Protein AF-A0A1L7JNX9-F1 (afdb_monomer)

Secondary structure (DSSP, 8-state):
---TTS------TT-HHHHHHHHSSS-----TT------HHHHHHHS---------TTPEEEEE-TTT--EEEE-TT--TTT-S---------TTSSHHHHHHHHHHHHHHTT-------SS-TTHHHHHHHH--------TTS--S--TT---HHHHHHHHHHHTS--

InterPro domains:
  IPR002789 Helicase HerA, central domain [PF01935] (88-156)
  IPR027417 P-loop containing nucleoside triphosphate hydrolase [G3DSA:3.40.50.300] (51-162)
  IPR027417 P-loop containing nucleoside triphosphate hydrolase [SSF52540] (43-156)

Radius of gyration: 29.83 Å; Cα contacts (8 Å, |Δi|>4): 102; chains: 1; bounding box: 58×57×85 Å

Structure (mmCIF, N/CA/C/O backbone):
data_AF-A0A1L7JNX9-F1
#
_entry.id   AF-A0A1L7JNX9-F1
#
loop_
_atom_site.group_PDB
_atom_site.id
_atom_site.type_symbol
_atom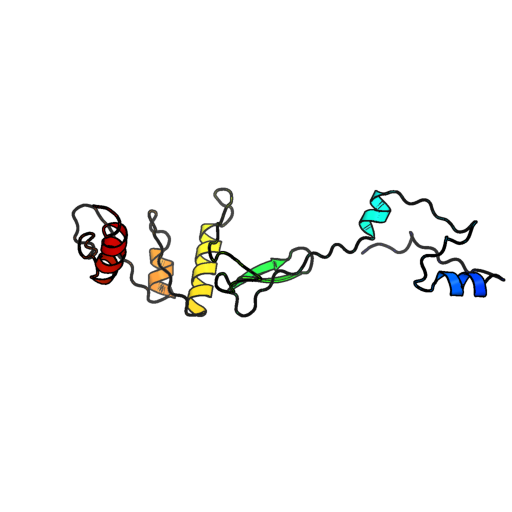_site.label_atom_id
_atom_site.label_alt_id
_atom_site.label_comp_id
_atom_site.label_asym_id
_atom_site.label_entity_id
_atom_site.label_seq_id
_atom_site.pdbx_PDB_ins_code
_atom_site.Cartn_x
_atom_site.Cartn_y
_atom_site.Cartn_z
_atom_site.occupancy
_atom_site.B_iso_or_equiv
_atom_site.auth_seq_id
_atom_site.auth_comp_id
_atom_site.auth_asym_id
_atom_site.auth_atom_id
_atom_site.pdbx_PDB_model_num
ATOM 1 N N . MET A 1 1 ? 15.428 11.944 -22.785 1.00 31.06 1 MET A N 1
ATOM 2 C CA . MET A 1 1 ? 15.572 12.529 -24.137 1.00 31.06 1 MET A CA 1
ATOM 3 C C . MET A 1 1 ? 17.061 12.529 -24.488 1.00 31.06 1 MET A C 1
ATOM 5 O O . MET A 1 1 ? 17.757 13.496 -24.213 1.00 31.06 1 MET A O 1
ATOM 9 N N . PHE A 1 2 ? 17.591 11.395 -24.959 1.00 34.47 2 PHE A N 1
ATOM 10 C CA . PHE A 1 2 ? 19.010 11.264 -25.311 1.00 34.47 2 PHE A CA 1
ATOM 11 C C . PHE A 1 2 ? 19.236 11.932 -26.671 1.00 34.47 2 PHE A C 1
ATOM 13 O O . PHE A 1 2 ? 18.784 11.437 -27.700 1.00 34.47 2 PHE A O 1
ATOM 20 N N . ALA A 1 3 ? 19.854 13.112 -26.656 1.00 37.28 3 ALA A N 1
ATOM 21 C CA . ALA A 1 3 ? 20.086 13.930 -27.837 1.00 37.28 3 ALA A CA 1
ATOM 22 C C . ALA A 1 3 ? 21.014 13.210 -28.834 1.00 37.28 3 ALA A C 1
ATOM 24 O O . ALA A 1 3 ? 22.095 12.740 -28.475 1.00 37.28 3 ALA A O 1
ATOM 25 N N . GLY A 1 4 ? 20.582 13.141 -30.095 1.00 42.09 4 GLY A N 1
ATOM 26 C CA . GLY A 1 4 ? 21.159 12.359 -31.192 1.00 42.09 4 GLY A CA 1
ATOM 27 C C . GLY A 1 4 ? 22.516 12.826 -31.728 1.00 42.09 4 GLY A C 1
ATOM 28 O O . GLY A 1 4 ? 22.685 12.927 -32.937 1.00 42.09 4 GLY A O 1
ATOM 29 N N . LYS A 1 5 ? 23.498 13.095 -30.858 1.00 46.06 5 LYS A N 1
ATOM 30 C CA . LYS A 1 5 ? 24.892 13.384 -31.256 1.00 46.06 5 LYS A CA 1
ATOM 31 C C . LYS A 1 5 ? 25.858 12.202 -31.093 1.00 46.06 5 LYS A C 1
ATOM 33 O O . LYS A 1 5 ? 27.001 12.308 -31.523 1.00 46.06 5 LYS A O 1
ATOM 38 N N . ALA A 1 6 ? 25.432 11.076 -30.514 1.00 55.50 6 ALA A N 1
ATOM 39 C CA . ALA A 1 6 ? 26.331 9.947 -30.243 1.00 55.50 6 ALA A CA 1
ATOM 40 C C . ALA A 1 6 ? 26.398 8.893 -31.367 1.00 55.50 6 ALA A C 1
ATOM 42 O O . ALA A 1 6 ? 27.393 8.173 -31.464 1.00 55.50 6 ALA A O 1
ATOM 43 N N . MET A 1 7 ? 25.381 8.807 -32.233 1.00 59.41 7 MET A N 1
ATOM 44 C CA . MET A 1 7 ? 25.278 7.785 -33.279 1.00 59.41 7 MET A CA 1
ATOM 45 C C . MET A 1 7 ? 25.299 8.436 -34.662 1.00 59.41 7 MET A C 1
ATOM 47 O O . MET A 1 7 ? 24.309 9.004 -35.105 1.00 59.41 7 MET A O 1
ATOM 51 N N . GLN A 1 8 ? 26.446 8.359 -35.334 1.00 64.69 8 GLN A N 1
ATOM 52 C CA . GLN A 1 8 ? 26.562 8.712 -36.745 1.00 64.69 8 GLN A CA 1
ATOM 53 C C . GLN A 1 8 ? 26.464 7.434 -37.570 1.00 64.69 8 GLN A C 1
ATOM 55 O O . GLN A 1 8 ? 27.267 6.516 -37.396 1.00 64.69 8 GLN A O 1
ATOM 60 N N . THR A 1 9 ? 25.481 7.375 -38.458 1.00 67.75 9 THR A N 1
ATOM 61 C CA . THR A 1 9 ? 25.380 6.316 -39.457 1.00 67.75 9 THR A CA 1
ATOM 62 C C . THR A 1 9 ? 26.434 6.560 -40.537 1.00 67.75 9 THR A C 1
ATOM 64 O O . THR A 1 9 ? 26.546 7.657 -41.080 1.00 67.75 9 THR A O 1
ATOM 67 N N . ARG A 1 10 ? 27.252 5.545 -40.829 1.00 74.06 10 ARG A N 1
ATOM 68 C CA . ARG A 1 10 ? 28.199 5.559 -41.952 1.00 74.06 10 ARG A CA 1
ATOM 69 C C . ARG A 1 10 ? 27.711 4.593 -43.018 1.00 74.06 10 ARG A C 1
ATOM 71 O O . ARG A 1 10 ? 27.322 3.472 -42.699 1.00 74.06 10 ARG A O 1
ATOM 78 N N . THR A 1 11 ? 27.734 5.024 -44.271 1.00 79.25 11 THR A N 1
ATOM 79 C CA . THR A 1 11 ? 27.415 4.163 -45.408 1.00 79.25 11 THR A CA 1
ATOM 80 C C . THR A 1 11 ? 28.613 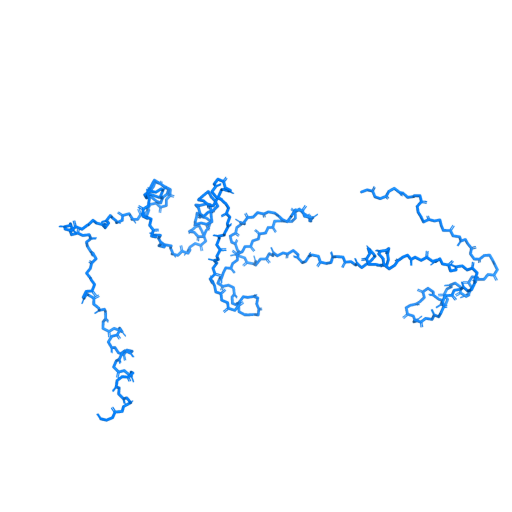3.279 -45.743 1.00 79.25 11 THR A C 1
ATOM 82 O O . THR A 1 11 ? 29.749 3.745 -45.817 1.00 79.25 11 THR A O 1
ATOM 85 N N . LEU A 1 12 ? 28.361 1.989 -45.961 1.00 82.38 12 LEU A N 1
ATOM 86 C CA . LEU A 1 12 ? 29.366 1.037 -46.433 1.00 82.38 12 LEU A CA 1
ATOM 87 C C . LEU A 1 12 ? 29.467 1.121 -47.961 1.00 82.38 12 LEU A C 1
ATOM 89 O O . LEU A 1 12 ? 28.877 0.318 -48.688 1.00 82.38 12 LEU A O 1
ATOM 93 N N . THR A 1 13 ? 30.181 2.128 -48.461 1.00 85.69 13 THR A N 1
ATOM 94 C CA . THR A 1 13 ? 30.389 2.312 -49.905 1.00 85.69 13 THR A CA 1
ATOM 95 C C . THR A 1 13 ? 31.207 1.146 -50.468 1.00 85.69 13 THR A C 1
ATOM 97 O O . THR A 1 13 ? 32.271 0.828 -49.944 1.00 85.69 13 THR A O 1
ATOM 100 N N . ASN A 1 14 ? 30.703 0.497 -51.525 1.00 86.69 14 ASN A N 1
ATOM 101 C CA . ASN A 1 14 ? 31.295 -0.685 -52.181 1.00 86.69 14 ASN A CA 1
ATOM 102 C C . ASN A 1 14 ? 31.403 -1.952 -51.307 1.00 86.69 14 ASN A C 1
ATOM 104 O O . ASN A 1 14 ? 32.108 -2.890 -51.672 1.00 86.69 14 ASN A O 1
ATOM 108 N N . ARG A 1 15 ? 30.714 -2.000 -50.157 1.00 86.19 15 ARG A N 1
ATOM 109 C CA . ARG A 1 15 ? 30.674 -3.164 -49.245 1.00 86.19 15 ARG A CA 1
ATOM 110 C C . ARG A 1 15 ? 29.255 -3.473 -48.761 1.00 86.19 15 ARG A C 1
ATOM 112 O O . ARG A 1 15 ? 29.037 -3.858 -47.613 1.00 86.19 15 ARG A O 1
ATOM 119 N N . GLN A 1 16 ? 28.271 -3.281 -49.637 1.00 88.62 16 GLN A N 1
ATOM 120 C CA . GLN A 1 16 ? 26.852 -3.405 -49.294 1.00 88.62 16 GLN A CA 1
ATOM 121 C C . GLN A 1 16 ? 26.478 -4.843 -48.895 1.00 88.62 16 GLN A C 1
ATOM 123 O O . GLN A 1 16 ? 25.738 -5.040 -47.935 1.00 88.62 16 GLN A O 1
ATOM 128 N N . ILE A 1 17 ? 27.032 -5.842 -49.592 1.00 86.31 17 ILE A N 1
ATOM 129 C CA . ILE A 1 17 ? 26.776 -7.269 -49.332 1.00 86.31 17 ILE A CA 1
ATOM 130 C C . ILE A 1 17 ? 27.329 -7.687 -47.960 1.00 86.31 17 ILE A C 1
ATOM 132 O O . ILE A 1 17 ? 26.613 -8.317 -47.186 1.00 86.31 17 ILE A O 1
ATOM 136 N N . ASP A 1 18 ? 28.552 -7.266 -47.616 1.00 84.69 18 ASP A N 1
ATOM 137 C CA . ASP A 1 18 ? 29.154 -7.506 -46.294 1.00 84.69 18 ASP A CA 1
ATOM 138 C C . ASP A 1 18 ? 28.298 -6.918 -45.165 1.00 84.69 18 ASP A C 1
ATOM 140 O O . ASP A 1 18 ? 28.132 -7.537 -44.113 1.00 84.69 18 ASP A O 1
ATOM 144 N N . GLY A 1 19 ? 27.761 -5.712 -45.381 1.00 85.50 19 GLY A N 1
ATOM 145 C CA . GLY A 1 19 ? 26.856 -5.054 -44.442 1.00 85.50 19 GLY A CA 1
ATOM 146 C C . GLY A 1 19 ? 25.555 -5.828 -44.250 1.00 85.50 19 GLY A C 1
ATOM 147 O O . GLY A 1 19 ? 25.133 -6.035 -43.113 1.00 85.50 19 GLY A O 1
ATOM 148 N N . LEU A 1 20 ? 24.956 -6.306 -45.345 1.00 85.19 20 LEU A N 1
ATOM 149 C CA . LEU A 1 20 ? 23.732 -7.100 -45.297 1.00 85.19 20 LEU A CA 1
ATOM 150 C C . LEU A 1 20 ? 23.949 -8.412 -44.537 1.00 85.19 20 LEU A C 1
ATOM 152 O O . LEU A 1 20 ? 23.223 -8.666 -43.581 1.00 85.19 20 LEU A O 1
ATOM 156 N N . ILE A 1 21 ? 24.969 -9.201 -44.891 1.00 84.94 21 ILE A N 1
ATOM 157 C CA . ILE A 1 21 ? 25.261 -10.496 -44.247 1.00 84.94 21 ILE A CA 1
ATOM 158 C C . ILE A 1 21 ? 25.439 -10.338 -42.730 1.00 84.94 21 ILE A C 1
ATOM 160 O O . ILE A 1 21 ? 24.936 -11.153 -41.959 1.00 84.94 21 ILE A O 1
ATOM 164 N N . LYS A 1 22 ? 26.095 -9.258 -42.297 1.00 82.06 22 LYS A N 1
ATOM 165 C CA . LYS A 1 22 ? 26.362 -8.984 -40.878 1.00 82.06 22 LYS A CA 1
ATOM 166 C C . LYS A 1 22 ? 25.200 -8.332 -40.131 1.00 82.06 22 LYS A C 1
ATOM 168 O O . LYS A 1 22 ? 25.218 -8.304 -38.907 1.00 82.06 22 LYS A O 1
ATOM 173 N N . SER A 1 23 ? 24.208 -7.797 -40.844 1.00 80.50 23 SER A N 1
ATOM 174 C CA . SER A 1 23 ? 22.973 -7.269 -40.243 1.00 80.50 23 SER A CA 1
ATOM 175 C C . SER A 1 23 ? 21.963 -8.363 -39.887 1.00 80.50 23 SER A C 1
ATOM 177 O O . SER A 1 23 ? 21.032 -8.128 -39.117 1.00 80.50 23 SER A O 1
ATOM 179 N N . ILE A 1 24 ? 22.142 -9.563 -40.443 1.00 85.56 24 ILE A N 1
ATOM 180 C CA . ILE A 1 24 ? 21.326 -10.736 -40.133 1.00 85.56 24 ILE A CA 1
ATOM 181 C C . ILE A 1 24 ? 21.721 -11.226 -38.728 1.00 85.56 24 ILE A C 1
ATOM 183 O O . ILE A 1 24 ? 22.899 -11.149 -38.377 1.00 85.56 24 ILE A O 1
ATOM 187 N N . PRO A 1 25 ? 20.792 -11.769 -37.915 1.00 81.50 25 PRO A N 1
ATOM 188 C CA . PRO A 1 25 ? 21.067 -12.290 -36.567 1.00 81.50 25 PRO A CA 1
ATOM 189 C C . PRO A 1 25 ? 21.893 -13.595 -36.556 1.00 81.50 25 PRO A C 1
ATOM 191 O O . PRO A 1 25 ? 21.681 -14.480 -35.731 1.00 81.50 25 PRO A O 1
ATOM 194 N N . VAL A 1 26 ? 22.848 -13.734 -37.474 1.00 79.12 26 VAL A N 1
ATOM 195 C CA . VAL A 1 26 ? 23.894 -14.751 -37.440 1.00 79.12 26 VAL A CA 1
ATOM 196 C C . VAL A 1 26 ? 25.077 -14.075 -36.769 1.00 79.12 26 VAL A C 1
ATOM 198 O O . VAL A 1 26 ? 25.634 -13.141 -37.331 1.00 79.12 26 VAL A O 1
ATOM 201 N N . CYS A 1 27 ? 25.414 -14.486 -35.548 1.00 71.50 27 CYS A N 1
ATOM 202 C CA . CYS A 1 27 ? 26.450 -13.879 -34.709 1.00 71.50 27 CYS A CA 1
ATOM 203 C C . CYS A 1 27 ? 27.841 -13.936 -35.381 1.00 71.50 27 CYS A C 1
ATOM 205 O O . CYS A 1 27 ? 28.657 -14.812 -35.099 1.00 71.50 27 CYS A O 1
ATOM 207 N N . GLN A 1 28 ? 28.087 -13.033 -36.329 1.00 75.25 28 GLN A N 1
ATOM 208 C CA . GLN A 1 28 ? 29.293 -12.948 -37.141 1.00 75.25 28 GLN A CA 1
ATOM 209 C C . GLN A 1 28 ? 30.143 -11.750 -36.705 1.00 75.25 28 GLN A C 1
ATOM 211 O O . GLN A 1 28 ? 29.610 -10.740 -36.242 1.00 75.25 28 GLN A O 1
ATOM 216 N N . PRO A 1 29 ? 31.477 -11.831 -36.851 1.00 71.25 29 PRO A N 1
ATOM 217 C CA . PRO A 1 29 ? 32.376 -10.771 -36.411 1.00 71.25 29 PRO A CA 1
ATOM 218 C C . PRO A 1 29 ? 32.120 -9.447 -37.148 1.00 71.25 29 PRO A C 1
ATOM 220 O O . PRO A 1 29 ? 31.822 -9.420 -38.349 1.00 71.25 29 PRO A O 1
ATOM 223 N N . ASN A 1 30 ? 32.305 -8.336 -36.429 1.00 74.62 30 ASN A N 1
ATOM 224 C CA . ASN A 1 30 ? 32.112 -6.969 -36.922 1.00 74.62 30 ASN A CA 1
ATOM 225 C C . ASN A 1 30 ? 32.942 -6.659 -38.184 1.00 74.62 30 ASN A C 1
ATOM 227 O O . ASN A 1 30 ? 33.882 -7.364 -38.560 1.00 74.62 30 ASN A O 1
ATOM 231 N N . ILE A 1 31 ? 32.557 -5.618 -38.924 1.00 81.38 31 ILE A N 1
ATOM 232 C CA . ILE A 1 31 ? 33.325 -5.139 -40.082 1.00 81.38 31 ILE A CA 1
ATOM 233 C C . ILE A 1 31 ? 34.584 -4.440 -39.565 1.00 81.38 31 ILE A C 1
ATOM 235 O O . ILE A 1 31 ? 34.490 -3.393 -38.929 1.00 81.38 31 ILE A O 1
ATOM 239 N N . LYS A 1 32 ? 35.753 -5.019 -39.866 1.00 74.31 32 LYS A N 1
ATOM 240 C CA . LYS A 1 32 ? 37.066 -4.409 -39.607 1.00 74.31 32 LYS A CA 1
ATOM 241 C C . LYS A 1 32 ? 37.081 -2.967 -40.132 1.00 74.31 32 LYS A C 1
ATOM 243 O O . LYS A 1 32 ? 36.514 -2.720 -41.193 1.00 74.31 32 LYS A O 1
ATOM 248 N N . GLU A 1 33 ? 37.708 -2.054 -39.387 1.00 76.75 33 GLU A N 1
ATOM 249 C CA . GLU A 1 33 ? 37.752 -0.588 -39.620 1.00 76.75 33 GLU A CA 1
ATOM 250 C C . GLU A 1 33 ? 36.483 0.195 -39.227 1.00 76.75 33 GLU A C 1
ATOM 252 O O . GLU A 1 33 ? 36.533 1.420 -39.115 1.00 76.75 33 GLU A O 1
ATOM 257 N N . TYR A 1 34 ? 35.366 -0.486 -38.943 1.00 74.00 34 TYR A N 1
ATOM 258 C CA . TYR A 1 34 ? 34.103 0.130 -38.498 1.00 74.00 34 TYR A CA 1
ATOM 259 C C . TYR A 1 34 ? 33.742 -0.228 -37.045 1.00 74.00 34 TYR A C 1
ATOM 261 O O . TYR A 1 34 ? 32.607 -0.040 -36.609 1.00 74.00 34 TYR A O 1
ATOM 269 N N . GLU A 1 35 ? 34.709 -0.732 -36.280 1.00 74.94 35 GLU A N 1
ATOM 270 C CA . GLU A 1 35 ? 34.556 -1.058 -34.864 1.00 74.94 35 GLU A CA 1
ATOM 271 C C . GLU A 1 35 ? 34.560 0.213 -34.006 1.00 74.94 35 GLU A C 1
ATOM 273 O O . GLU A 1 35 ? 35.270 1.184 -34.281 1.00 74.9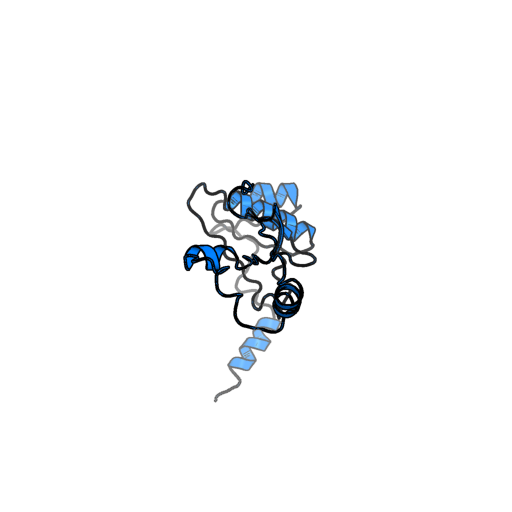4 35 GLU A O 1
ATOM 278 N N . ARG A 1 36 ? 33.761 0.215 -32.937 1.00 70.12 36 ARG A N 1
ATOM 279 C CA . ARG A 1 36 ? 33.746 1.289 -31.941 1.00 70.12 36 ARG A CA 1
ATOM 280 C C . ARG A 1 36 ? 34.032 0.684 -30.580 1.00 70.12 36 ARG A C 1
ATOM 282 O O . ARG A 1 36 ? 33.303 -0.192 -30.126 1.00 70.12 36 ARG A O 1
ATOM 289 N N . ASN A 1 37 ? 35.070 1.193 -29.924 1.00 76.50 37 ASN A N 1
ATOM 290 C CA . ASN A 1 37 ? 35.320 0.890 -28.524 1.00 76.50 37 ASN A CA 1
ATOM 291 C C . ASN A 1 37 ? 34.194 1.498 -27.690 1.00 76.50 37 ASN A C 1
ATOM 293 O O . ASN A 1 37 ? 33.943 2.704 -27.751 1.00 76.50 37 ASN A O 1
ATOM 297 N N . MET A 1 38 ? 33.515 0.656 -26.923 1.00 77.12 38 MET A N 1
ATOM 298 C CA . MET A 1 38 ? 32.488 1.069 -25.983 1.00 77.12 38 MET A CA 1
ATOM 299 C C . MET A 1 38 ? 32.902 0.593 -24.599 1.00 77.12 38 MET A C 1
ATOM 301 O O . MET A 1 38 ? 33.423 -0.509 -24.442 1.00 77.12 38 MET A O 1
ATOM 305 N N . THR A 1 39 ? 32.707 1.436 -23.590 1.00 84.88 39 THR A N 1
ATOM 306 C CA . THR A 1 39 ? 32.953 1.026 -22.208 1.00 84.88 39 THR A CA 1
ATOM 307 C C . THR A 1 39 ? 31.935 -0.038 -21.808 1.00 84.88 39 THR A C 1
ATOM 309 O O . THR A 1 39 ? 30.797 -0.019 -22.282 1.00 84.88 39 THR A O 1
ATOM 312 N N . SER A 1 40 ? 32.300 -0.935 -20.889 1.00 77.50 40 SER A N 1
ATOM 313 C CA . SER A 1 40 ? 31.372 -1.939 -20.347 1.00 77.50 40 SER A CA 1
ATOM 314 C C . SER A 1 40 ? 30.094 -1.301 -19.785 1.00 77.50 40 SER A C 1
ATOM 316 O O . SER A 1 40 ? 29.018 -1.869 -19.918 1.00 77.50 40 SER A O 1
ATOM 318 N N . TYR A 1 41 ? 30.195 -0.078 -19.250 1.00 75.62 41 TYR A N 1
ATOM 319 C CA . TYR A 1 41 ? 29.051 0.721 -18.805 1.00 75.62 41 TYR A CA 1
ATOM 320 C C . TYR A 1 41 ? 28.124 1.150 -19.960 1.00 75.62 41 TYR A C 1
ATOM 322 O O . TYR A 1 41 ? 26.900 1.089 -19.847 1.00 75.62 41 TYR A O 1
ATOM 330 N N . GLY A 1 42 ? 28.699 1.546 -21.101 1.00 80.19 42 GLY A N 1
ATOM 331 C CA . GLY A 1 42 ? 27.938 1.831 -22.318 1.00 80.19 42 GLY A CA 1
ATOM 332 C C . GLY A 1 42 ? 27.229 0.588 -22.856 1.00 80.19 42 GLY A C 1
ATOM 333 O O . GLY A 1 42 ? 26.069 0.675 -23.243 1.00 80.19 42 GLY A O 1
ATOM 334 N N . VAL A 1 43 ? 27.882 -0.580 -22.793 1.00 78.69 43 VAL A N 1
ATOM 335 C CA . VAL A 1 43 ? 27.268 -1.874 -23.150 1.00 78.69 43 VAL A CA 1
ATOM 336 C C . VAL A 1 43 ? 26.121 -2.218 -22.199 1.00 78.69 43 VAL A C 1
ATOM 338 O O . VAL A 1 43 ? 25.046 -2.591 -22.663 1.00 78.69 43 VAL A O 1
ATOM 341 N N . SER A 1 44 ? 26.292 -2.035 -20.886 1.00 76.69 44 SER A N 1
ATOM 342 C CA . SER A 1 44 ? 25.222 -2.301 -19.915 1.00 76.69 44 SER A CA 1
ATOM 343 C C . SER A 1 44 ? 24.025 -1.361 -20.057 1.00 76.69 44 SER A C 1
ATOM 345 O O . SER A 1 44 ? 22.909 -1.760 -19.757 1.00 76.69 44 SER A O 1
ATOM 347 N N . ALA A 1 45 ? 24.219 -0.134 -20.548 1.00 72.69 45 ALA A N 1
ATOM 348 C CA . ALA A 1 45 ? 23.117 0.797 -20.799 1.00 72.69 45 ALA A CA 1
ATOM 349 C C . ALA A 1 45 ? 22.266 0.417 -22.027 1.00 72.69 45 ALA A C 1
ATOM 351 O O . ALA A 1 45 ? 21.147 0.908 -22.166 1.00 72.69 45 ALA A O 1
ATOM 352 N N . LEU A 1 46 ? 22.790 -0.436 -22.917 1.00 73.50 46 LEU A N 1
ATOM 353 C CA . LEU A 1 46 ? 22.041 -0.992 -24.048 1.00 73.50 46 LEU A CA 1
ATOM 354 C C . LEU A 1 46 ? 21.268 -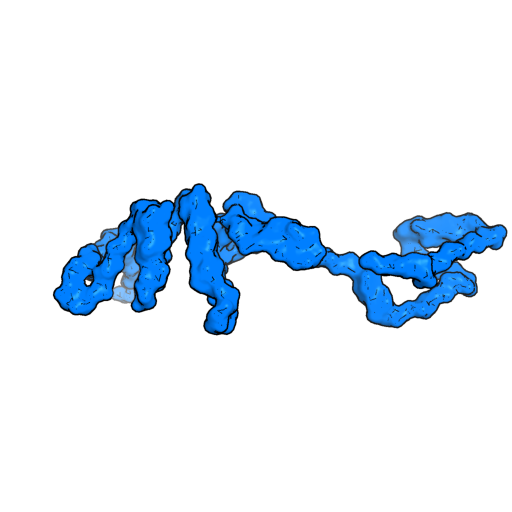2.256 -23.677 1.00 73.50 46 LEU A C 1
ATOM 356 O O . LEU A 1 46 ? 20.414 -2.686 -24.453 1.00 73.50 46 LEU A O 1
ATOM 360 N N . PHE A 1 47 ? 21.550 -2.852 -22.514 1.00 75.12 47 PHE A N 1
ATOM 361 C CA . PHE A 1 47 ? 20.684 -3.899 -22.003 1.00 75.12 47 PHE A CA 1
ATOM 362 C C . PHE A 1 47 ? 19.316 -3.275 -21.730 1.00 75.12 47 PHE A C 1
ATOM 364 O O . PHE A 1 47 ? 19.242 -2.275 -21.009 1.00 75.12 47 PHE A O 1
ATOM 371 N N . PRO A 1 48 ? 18.230 -3.824 -22.298 1.00 64.94 48 PRO A N 1
ATOM 372 C CA . PRO A 1 48 ? 16.907 -3.362 -21.941 1.00 64.94 48 PRO A CA 1
ATOM 373 C C . PRO A 1 48 ? 16.754 -3.587 -20.438 1.00 64.94 48 PRO A C 1
ATOM 375 O O . PRO A 1 48 ? 16.725 -4.727 -19.976 1.00 64.94 48 PRO A O 1
ATOM 378 N N . ILE A 1 49 ? 16.690 -2.500 -19.664 1.00 58.91 49 ILE A N 1
ATOM 379 C CA . ILE A 1 49 ? 16.236 -2.561 -18.278 1.00 58.91 49 ILE A CA 1
ATOM 380 C C . ILE A 1 49 ? 14.762 -2.941 -18.370 1.00 58.91 49 ILE A C 1
ATOM 382 O O . ILE A 1 49 ? 13.885 -2.083 -18.458 1.00 58.91 49 ILE A O 1
ATOM 386 N N . SER A 1 50 ? 14.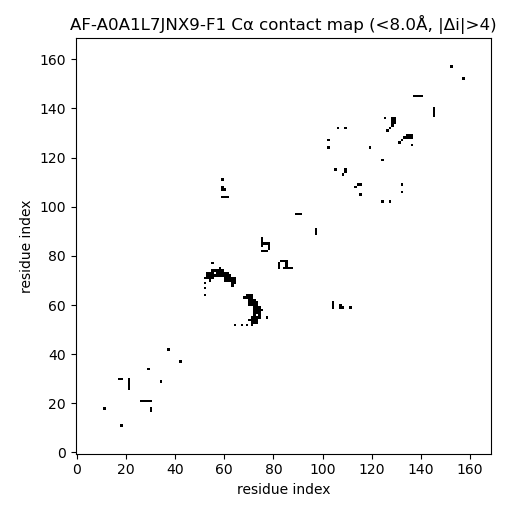478 -4.238 -18.425 1.00 58.78 50 SER A N 1
ATOM 387 C CA . SER A 1 50 ? 13.131 -4.743 -18.247 1.00 58.78 50 SER A CA 1
ATOM 388 C C . SER A 1 50 ? 12.819 -4.572 -16.769 1.00 58.78 50 SER A C 1
ATOM 390 O O . SER A 1 50 ? 13.112 -5.449 -15.961 1.00 58.78 50 SER A O 1
ATOM 392 N N . ASN A 1 51 ? 12.302 -3.408 -16.391 1.00 58.16 51 ASN A N 1
ATOM 393 C CA . ASN A 1 51 ? 11.558 -3.313 -15.151 1.00 58.16 51 ASN A CA 1
ATOM 394 C C . ASN A 1 51 ? 10.177 -3.903 -15.463 1.00 58.16 51 ASN A C 1
ATOM 396 O O . ASN A 1 51 ? 9.429 -3.260 -16.204 1.00 58.16 51 ASN A O 1
ATOM 400 N N . PRO A 1 52 ? 9.861 -5.140 -15.037 1.00 64.25 52 PRO A N 1
ATOM 401 C CA . PRO A 1 52 ? 8.537 -5.680 -15.274 1.00 64.25 52 PRO A CA 1
ATOM 402 C C . PRO A 1 52 ? 7.539 -4.801 -14.523 1.00 64.25 52 PRO A C 1
ATOM 404 O O . PRO A 1 52 ? 7.666 -4.584 -13.317 1.00 64.25 52 PRO A O 1
ATOM 407 N N . ASP A 1 53 ? 6.553 -4.268 -15.238 1.00 72.00 53 ASP A N 1
ATOM 408 C CA . ASP A 1 53 ? 5.442 -3.589 -14.591 1.00 72.00 53 ASP A CA 1
ATOM 409 C C . ASP A 1 53 ? 4.706 -4.600 -13.706 1.00 72.00 53 ASP A C 1
ATOM 411 O O . ASP A 1 53 ? 4.103 -5.563 -14.181 1.00 72.00 53 ASP A O 1
ATOM 415 N N . LEU A 1 54 ? 4.795 -4.401 -12.390 1.00 75.69 54 LEU A N 1
ATOM 416 C CA . LEU A 1 54 ? 4.121 -5.241 -11.410 1.00 75.69 54 LEU A CA 1
ATOM 417 C C . LEU A 1 54 ? 2.638 -4.863 -11.384 1.00 75.69 54 LEU A C 1
ATOM 419 O O . LEU A 1 54 ? 2.255 -3.837 -10.825 1.00 75.69 54 LEU A O 1
ATOM 423 N N . THR A 1 55 ? 1.795 -5.676 -12.013 1.00 83.56 55 THR A N 1
ATOM 424 C CA . THR A 1 55 ? 0.340 -5.498 -12.002 1.00 83.56 55 THR A CA 1
ATOM 425 C C . THR A 1 55 ? -0.348 -6.848 -11.943 1.00 83.56 55 THR A C 1
ATOM 427 O O . THR A 1 55 ? -0.254 -7.649 -12.871 1.00 83.56 55 THR A O 1
ATOM 430 N N . HIS A 1 56 ? -1.048 -7.105 -10.841 1.00 87.06 56 HIS A N 1
ATOM 431 C CA . HIS A 1 56 ? -1.868 -8.299 -10.687 1.00 87.06 56 HIS A CA 1
ATOM 432 C C . HIS A 1 56 ? -3.275 -8.061 -11.257 1.00 87.06 56 HIS A C 1
ATOM 434 O O . HIS A 1 56 ? -3.856 -6.997 -11.010 1.00 87.06 56 HIS A O 1
ATOM 440 N N . PRO A 1 57 ? -3.874 -9.049 -11.947 1.00 80.56 57 PRO A N 1
ATOM 441 C CA . PRO A 1 57 ? -5.297 -9.016 -12.259 1.00 80.56 57 PRO A CA 1
ATOM 442 C C . PRO A 1 57 ? -6.122 -8.948 -10.963 1.00 80.56 57 PRO A C 1
ATOM 444 O O . PRO A 1 57 ? -5.829 -9.642 -9.984 1.00 80.56 57 PRO A O 1
ATOM 447 N N . ASN A 1 58 ? -7.156 -8.102 -10.958 1.00 82.69 58 ASN A N 1
ATOM 448 C CA . ASN A 1 58 ? -8.062 -7.879 -9.821 1.00 82.69 58 ASN A CA 1
ATOM 449 C C . ASN A 1 58 ? -7.358 -7.473 -8.507 1.00 82.69 58 ASN A C 1
ATOM 451 O O . ASN A 1 58 ? -7.779 -7.867 -7.421 1.00 82.69 58 ASN A O 1
ATOM 455 N N . GLY A 1 59 ? -6.267 -6.706 -8.593 1.00 85.31 59 GLY A N 1
ATOM 456 C CA . GLY A 1 59 ? -5.566 -6.168 -7.426 1.00 85.31 59 GLY A CA 1
ATOM 457 C C . GLY A 1 59 ? -6.101 -4.821 -6.940 1.00 85.31 59 GLY A C 1
ATOM 458 O O . GLY A 1 59 ? -6.692 -4.051 -7.696 1.00 85.31 59 GLY A O 1
ATOM 459 N N . ALA A 1 60 ? -5.829 -4.496 -5.677 1.00 89.81 60 ALA A N 1
ATOM 460 C CA . ALA A 1 60 ? -6.018 -3.151 -5.154 1.00 89.81 60 ALA A CA 1
ATOM 461 C C . ALA A 1 60 ? -4.950 -2.210 -5.727 1.00 89.81 60 ALA A C 1
ATOM 463 O O . ALA A 1 60 ? -3.771 -2.555 -5.808 1.00 89.81 60 ALA A O 1
ATOM 464 N N . TYR A 1 61 ? -5.355 -0.997 -6.107 1.00 90.19 61 TYR A N 1
ATOM 465 C CA . TYR A 1 61 ? -4.433 0.022 -6.605 1.00 90.19 61 TYR A CA 1
ATOM 466 C C . TYR A 1 61 ? -3.484 0.508 -5.500 1.00 90.19 61 TYR A C 1
ATOM 468 O O . TYR A 1 61 ? -3.926 1.018 -4.467 1.00 90.19 61 TYR A O 1
ATOM 476 N N . VAL A 1 62 ? -2.179 0.420 -5.730 1.00 90.50 62 VAL A N 1
ATOM 477 C CA . VAL A 1 62 ? -1.147 0.792 -4.745 1.00 90.50 62 VAL A CA 1
ATOM 478 C C . VAL A 1 62 ? -0.498 2.121 -5.102 1.00 90.50 62 VAL A C 1
ATOM 480 O O . VAL A 1 62 ? -0.289 2.966 -4.233 1.00 90.50 62 VAL A O 1
ATOM 483 N N . GLY A 1 63 ? -0.224 2.334 -6.384 1.00 89.62 63 GLY A N 1
ATOM 484 C CA . GLY A 1 63 ? 0.459 3.524 -6.864 1.00 89.62 63 GLY A CA 1
ATOM 485 C C . GLY A 1 63 ? 0.854 3.380 -8.324 1.00 89.62 63 GLY A C 1
ATOM 486 O O . GLY A 1 63 ? 0.225 2.638 -9.071 1.00 89.62 63 GLY A O 1
ATOM 487 N N . ARG A 1 64 ? 1.916 4.074 -8.723 1.00 89.94 64 ARG A N 1
ATOM 488 C CA . ARG A 1 64 ? 2.472 3.999 -10.075 1.00 89.94 64 ARG A CA 1
ATOM 489 C C . ARG A 1 64 ? 3.949 3.656 -10.033 1.00 89.94 64 ARG A C 1
ATOM 491 O O . ARG A 1 64 ? 4.663 4.087 -9.126 1.00 89.94 64 ARG A O 1
ATOM 498 N N . ASN A 1 65 ? 4.406 2.940 -11.045 1.00 86.75 65 ASN A N 1
ATOM 499 C CA . ASN A 1 65 ? 5.818 2.757 -11.305 1.00 86.75 65 ASN A CA 1
ATOM 500 C C . ASN A 1 65 ? 6.428 4.116 -11.691 1.00 86.75 65 ASN A C 1
ATOM 502 O O . ASN A 1 65 ? 5.926 4.805 -12.577 1.00 86.75 65 ASN A O 1
ATOM 506 N N . LEU A 1 66 ? 7.498 4.525 -11.008 1.00 84.50 66 LEU A N 1
ATOM 507 C CA . LEU A 1 66 ? 8.138 5.825 -11.236 1.00 84.50 66 LEU A CA 1
ATOM 508 C C . LEU A 1 66 ? 8.897 5.895 -12.568 1.00 84.50 66 LEU A C 1
ATOM 510 O O . LEU A 1 66 ? 9.127 6.992 -13.068 1.00 84.50 66 LEU A O 1
ATOM 514 N N . PHE A 1 67 ? 9.275 4.746 -13.133 1.00 82.50 67 PHE A N 1
ATOM 515 C CA . PHE A 1 67 ? 10.034 4.675 -14.381 1.00 82.50 67 PHE A CA 1
ATOM 516 C C . PHE A 1 67 ? 9.128 4.607 -15.611 1.00 82.50 67 PHE A C 1
ATOM 518 O O . PHE A 1 67 ? 9.319 5.377 -16.548 1.00 82.50 67 PHE A O 1
ATOM 525 N N . SER A 1 68 ? 8.147 3.699 -15.614 1.00 81.75 68 SER A N 1
ATOM 526 C CA . SER A 1 68 ? 7.216 3.516 -16.738 1.00 81.75 68 SER A CA 1
ATOM 527 C C . SER A 1 68 ? 5.983 4.419 -16.649 1.00 81.75 68 SER A C 1
ATOM 529 O O . SER A 1 68 ? 5.337 4.678 -17.659 1.00 81.75 68 SER A O 1
ATOM 531 N N . GLY A 1 69 ? 5.640 4.913 -15.455 1.00 84.31 69 GLY A N 1
ATOM 532 C CA . GLY A 1 69 ? 4.380 5.617 -15.205 1.00 84.31 69 GLY A CA 1
ATOM 533 C C . GLY A 1 69 ? 3.164 4.690 -15.101 1.00 84.31 69 GLY A C 1
ATOM 534 O O . GLY A 1 69 ? 2.073 5.171 -14.791 1.00 84.31 69 GLY A O 1
ATOM 535 N N . SER A 1 70 ? 3.339 3.384 -15.318 1.00 86.69 70 SER A N 1
ATOM 536 C CA . SER A 1 70 ? 2.264 2.393 -15.290 1.00 86.69 70 SER A CA 1
ATOM 537 C C . SER A 1 70 ? 1.646 2.263 -13.891 1.00 86.69 70 SER A C 1
ATOM 539 O O . SER A 1 70 ? 2.373 2.323 -12.892 1.00 86.69 70 SER A O 1
ATOM 541 N N . PRO A 1 71 ? 0.318 2.078 -13.776 1.00 89.00 71 PRO A N 1
ATOM 542 C CA . PRO A 1 71 ? -0.321 1.806 -12.494 1.00 89.00 71 PRO A CA 1
ATOM 543 C C . PRO A 1 71 ? 0.135 0.452 -11.937 1.00 89.00 71 PRO A C 1
ATOM 545 O O . PRO A 1 71 ? 0.421 -0.470 -12.691 1.00 89.00 71 PRO A O 1
ATOM 548 N N . VAL A 1 72 ? 0.189 0.339 -10.613 1.00 90.56 72 VAL A N 1
ATOM 549 C CA . VAL A 1 72 ? 0.575 -0.872 -9.881 1.00 90.56 72 VAL A CA 1
ATOM 550 C C . VAL A 1 72 ? -0.630 -1.361 -9.093 1.00 90.56 72 VAL A C 1
ATOM 552 O O . VAL A 1 72 ? -1.133 -0.663 -8.203 1.00 90.56 72 VAL A O 1
ATOM 555 N N . PHE A 1 73 ? -1.072 -2.575 -9.411 1.00 90.88 73 PHE A N 1
ATOM 556 C CA . PHE A 1 73 ? -2.153 -3.267 -8.714 1.00 90.88 73 PHE A CA 1
ATOM 557 C C . PHE A 1 73 ? -1.611 -4.495 -7.994 1.00 90.88 73 PHE A C 1
ATOM 559 O O . PHE A 1 73 ? -0.904 -5.303 -8.596 1.00 90.88 73 PHE A O 1
ATOM 566 N N . ILE A 1 74 ? -1.970 -4.653 -6.720 1.00 89.50 74 ILE A N 1
ATOM 567 C CA . ILE A 1 74 ? -1.527 -5.778 -5.893 1.00 89.50 74 ILE A CA 1
ATOM 568 C C . ILE A 1 74 ? -2.734 -6.604 -5.460 1.00 89.50 74 ILE A C 1
ATOM 570 O O . ILE A 1 74 ? -3.652 -6.111 -4.810 1.00 89.50 74 ILE A O 1
ATOM 574 N N . ASN A 1 75 ? -2.709 -7.885 -5.816 1.00 89.75 75 ASN A N 1
ATOM 575 C CA . ASN A 1 75 ? -3.607 -8.906 -5.289 1.00 89.75 75 ASN A CA 1
ATOM 576 C C . ASN A 1 75 ? -2.786 -9.901 -4.462 1.00 89.75 75 ASN A C 1
ATOM 578 O O . ASN A 1 75 ? -2.017 -10.675 -5.029 1.00 89.75 75 ASN A O 1
ATOM 582 N N . GLN A 1 76 ? -2.941 -9.867 -3.140 1.00 87.50 76 GLN A N 1
ATOM 583 C CA . GLN A 1 76 ? -2.225 -10.756 -2.221 1.00 87.50 76 GLN A CA 1
ATOM 584 C C . GLN A 1 76 ? -2.724 -12.208 -2.280 1.00 87.50 76 GLN A C 1
ATOM 586 O O . GLN A 1 76 ? -1.980 -13.132 -1.979 1.00 87.50 76 GLN A O 1
ATOM 591 N N . PHE A 1 77 ? -3.953 -12.432 -2.746 1.00 87.00 77 PHE A N 1
ATOM 592 C CA . PHE A 1 77 ? -4.576 -13.755 -2.827 1.00 87.00 77 PHE A CA 1
ATOM 593 C C . PHE A 1 77 ? -4.451 -14.401 -4.215 1.00 87.00 77 PHE A C 1
ATOM 595 O O . PHE A 1 77 ? -5.161 -15.357 -4.510 1.00 87.00 77 PHE A O 1
ATOM 602 N N . ILE A 1 78 ? -3.569 -13.888 -5.082 1.00 85.88 78 ILE A N 1
ATOM 603 C CA . ILE A 1 78 ? -3.430 -14.370 -6.465 1.00 85.88 78 ILE A CA 1
ATOM 604 C C . ILE A 1 78 ? -2.859 -15.794 -6.574 1.00 85.88 78 ILE A C 1
ATOM 606 O O . ILE A 1 78 ? -3.111 -16.482 -7.558 1.00 85.88 78 ILE A O 1
ATOM 610 N N . GLY A 1 79 ? -2.129 -16.247 -5.553 1.00 85.12 79 GLY A N 1
ATOM 611 C CA . GLY A 1 79 ? -1.562 -17.591 -5.485 1.00 85.12 79 GLY A CA 1
ATOM 612 C C . GLY A 1 79 ? -0.375 -17.848 -6.434 1.00 85.12 79 GLY A C 1
ATOM 613 O O . GLY A 1 79 ? 0.064 -16.957 -7.175 1.00 85.12 79 GLY A O 1
ATOM 614 N N . PRO A 1 80 ? 0.193 -19.069 -6.393 1.00 83.62 80 PRO A N 1
ATOM 615 C CA . PRO A 1 80 ? 1.305 -19.473 -7.252 1.00 83.62 80 PRO A CA 1
ATOM 616 C C . PRO A 1 80 ? 0.887 -19.542 -8.733 1.00 83.62 80 PRO A C 1
ATOM 618 O O . PRO A 1 80 ? -0.250 -19.916 -9.021 1.00 83.62 80 PRO A O 1
ATOM 621 N N . PRO A 1 81 ? 1.780 -19.229 -9.694 1.00 82.00 81 PRO A N 1
ATOM 622 C CA . PRO A 1 81 ? 3.221 -18.994 -9.537 1.00 82.00 81 PRO A CA 1
ATOM 623 C C . PRO A 1 81 ? 3.604 -17.546 -9.181 1.00 82.00 81 PRO A C 1
ATOM 625 O O . PRO A 1 81 ? 4.789 -17.259 -9.043 1.00 82.00 81 PRO A O 1
ATOM 628 N N . LEU A 1 82 ? 2.637 -16.629 -9.067 1.00 82.25 82 LEU A N 1
ATOM 629 C CA . LEU A 1 82 ? 2.910 -15.197 -8.899 1.00 82.25 82 LEU A CA 1
ATOM 630 C C . LEU A 1 82 ? 3.260 -14.836 -7.450 1.00 82.25 82 LEU A C 1
ATOM 632 O O . LEU A 1 82 ? 4.284 -14.199 -7.219 1.00 82.25 82 LEU A O 1
ATOM 636 N N . LEU A 1 83 ? 2.447 -15.266 -6.478 1.00 84.25 83 LEU A N 1
ATOM 637 C CA . LEU A 1 83 ? 2.713 -15.097 -5.043 1.00 84.25 83 LEU A CA 1
ATOM 638 C C . LEU A 1 83 ? 2.542 -16.428 -4.308 1.00 84.25 83 LEU A C 1
ATOM 640 O O . LEU A 1 83 ? 1.455 -16.998 -4.278 1.00 84.25 83 LEU A O 1
ATOM 644 N N . ASN A 1 84 ? 3.593 -16.877 -3.625 1.00 85.31 84 ASN A N 1
ATOM 645 C CA . ASN A 1 84 ? 3.517 -18.066 -2.770 1.00 85.31 8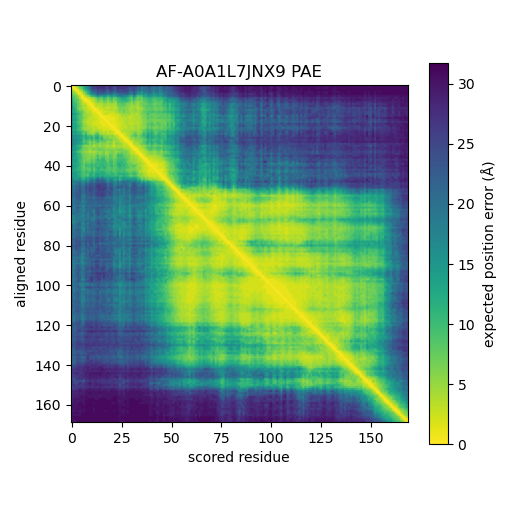4 ASN A CA 1
ATOM 646 C C . ASN A 1 84 ? 2.869 -17.784 -1.409 1.00 85.31 84 ASN A C 1
ATOM 648 O O . ASN A 1 84 ? 2.390 -18.707 -0.758 1.00 85.31 84 ASN A O 1
ATOM 652 N N . ASN A 1 85 ? 2.892 -16.529 -0.958 1.00 86.06 85 ASN A N 1
ATOM 653 C CA . ASN A 1 85 ? 2.408 -16.136 0.358 1.00 86.06 85 ASN A CA 1
ATOM 654 C C . ASN A 1 85 ? 1.588 -14.835 0.253 1.00 86.06 85 ASN A C 1
ATOM 656 O O . ASN A 1 85 ? 2.092 -13.875 -0.333 1.00 86.06 85 ASN A O 1
ATOM 660 N N . PRO A 1 86 ? 0.365 -14.782 0.817 1.00 87.69 86 PRO A N 1
ATOM 661 C CA . PRO A 1 86 ? -0.488 -13.592 0.804 1.00 87.69 86 PRO A CA 1
ATOM 662 C C . PRO A 1 86 ? -0.104 -12.507 1.825 1.00 87.69 86 PRO A C 1
ATOM 664 O O . PRO A 1 86 ? -0.825 -11.523 1.974 1.00 87.69 86 PRO A O 1
ATOM 667 N N . ASN A 1 87 ? 0.995 -12.664 2.561 1.00 89.12 87 ASN A N 1
ATOM 668 C CA . ASN A 1 87 ? 1.396 -11.708 3.589 1.00 89.12 87 ASN A CA 1
ATOM 669 C C . ASN A 1 87 ? 2.055 -10.458 2.982 1.00 89.12 87 ASN A C 1
ATOM 671 O O . ASN A 1 87 ? 2.940 -10.557 2.132 1.00 89.12 87 ASN A O 1
ATOM 675 N N . ILE A 1 88 ? 1.680 -9.277 3.485 1.00 89.50 88 ILE A N 1
ATOM 676 C CA . ILE A 1 88 ? 2.269 -7.983 3.111 1.00 89.50 88 ILE A CA 1
ATOM 677 C C . ILE A 1 88 ? 2.907 -7.332 4.340 1.00 89.50 88 ILE A C 1
ATOM 679 O O . ILE A 1 88 ? 2.281 -7.224 5.392 1.00 89.50 88 ILE A O 1
ATOM 683 N N . GLY A 1 89 ? 4.145 -6.854 4.188 1.00 91.00 89 GLY A N 1
ATOM 684 C CA . GLY A 1 89 ? 4.834 -6.024 5.178 1.00 91.00 89 GLY A CA 1
ATOM 685 C C . GLY A 1 89 ? 4.987 -4.585 4.686 1.00 91.00 89 GLY A C 1
ATOM 686 O O . GLY A 1 89 ? 5.498 -4.360 3.591 1.00 91.00 89 GLY A O 1
ATOM 687 N N . VAL A 1 90 ? 4.567 -3.607 5.495 1.00 90.31 90 VAL A N 1
ATOM 688 C CA . VAL A 1 90 ? 4.685 -2.171 5.185 1.00 90.31 90 VAL A CA 1
ATOM 689 C C . VAL A 1 90 ? 5.712 -1.526 6.117 1.00 90.31 90 VAL A C 1
ATOM 691 O O . VAL A 1 90 ? 5.509 -1.438 7.328 1.00 90.31 90 VAL A O 1
ATOM 694 N N . PHE A 1 91 ? 6.814 -1.032 5.550 1.00 92.25 91 PHE A N 1
ATOM 695 C CA . PHE A 1 91 ? 7.930 -0.432 6.290 1.00 92.25 91 PHE A CA 1
ATOM 696 C C . PHE A 1 91 ? 8.183 1.019 5.864 1.00 92.25 91 PHE A C 1
ATOM 698 O O . PHE A 1 91 ? 7.709 1.472 4.830 1.00 92.25 91 PHE A O 1
ATOM 705 N N . GLY A 1 92 ? 8.910 1.773 6.691 1.00 90.19 92 GLY A N 1
ATOM 706 C CA . GLY A 1 92 ? 9.141 3.210 6.492 1.00 90.19 92 GLY A CA 1
ATOM 707 C C . GLY A 1 92 ? 9.525 3.942 7.783 1.00 90.19 92 GLY A C 1
ATOM 708 O O . GLY A 1 92 ? 9.505 3.365 8.871 1.00 90.19 92 GLY A O 1
ATOM 709 N N . ILE A 1 93 ? 9.847 5.222 7.670 1.00 93.62 93 ILE A N 1
ATOM 710 C CA . ILE A 1 93 ? 10.220 6.101 8.792 1.00 93.62 93 ILE A CA 1
ATOM 711 C C . ILE A 1 93 ? 8.942 6.786 9.330 1.00 93.62 93 ILE A C 1
ATOM 713 O O . ILE A 1 93 ? 7.976 6.915 8.566 1.00 93.62 93 ILE A O 1
ATOM 717 N N . PRO A 1 94 ? 8.854 7.207 10.607 1.00 87.19 94 PRO A N 1
ATOM 718 C CA . PRO A 1 94 ? 7.748 8.052 11.063 1.00 87.19 94 PRO A CA 1
ATOM 719 C C . PRO A 1 94 ? 7.539 9.257 10.130 1.00 87.19 94 PRO A C 1
ATOM 721 O O . PRO A 1 94 ? 8.502 9.863 9.670 1.00 87.19 94 PRO A O 1
ATOM 724 N N . GLY A 1 95 ? 6.285 9.557 9.781 1.00 86.19 95 GLY A N 1
ATOM 725 C CA . GLY A 1 95 ? 5.948 10.621 8.821 1.00 86.19 95 GLY A CA 1
ATOM 726 C C . GLY A 1 95 ? 6.032 10.239 7.334 1.00 86.19 95 GLY A C 1
ATOM 727 O O . GLY A 1 95 ? 5.601 11.015 6.491 1.00 86.19 95 GLY A O 1
ATOM 728 N N . SER A 1 96 ? 6.484 9.029 6.980 1.00 89.50 96 SER A N 1
ATOM 729 C CA . SER A 1 96 ? 6.532 8.560 5.575 1.00 89.50 96 SER A CA 1
ATOM 730 C C . SER A 1 96 ? 5.166 8.232 4.950 1.00 89.50 96 SER A C 1
ATOM 732 O O . SER A 1 96 ? 5.097 7.845 3.787 1.00 89.50 96 SER A O 1
ATOM 734 N N . GLY A 1 97 ? 4.073 8.367 5.707 1.00 88.56 97 GLY A N 1
ATOM 735 C CA . GLY A 1 97 ? 2.720 8.100 5.215 1.00 88.56 97 GLY A CA 1
ATOM 736 C C . GLY A 1 97 ? 2.249 6.649 5.355 1.00 88.56 97 GLY A C 1
ATOM 737 O O . GLY A 1 97 ? 1.273 6.280 4.709 1.00 88.56 97 GLY A O 1
ATOM 738 N N . LYS A 1 98 ? 2.873 5.829 6.215 1.00 91.00 98 LYS A N 1
ATOM 739 C CA . LYS A 1 98 ? 2.438 4.437 6.468 1.00 91.00 98 LYS A CA 1
ATOM 740 C C . LYS A 1 98 ? 0.956 4.317 6.817 1.00 91.00 98 LYS A C 1
ATOM 742 O O . LYS A 1 98 ? 0.251 3.552 6.171 1.00 91.00 98 LYS A O 1
ATOM 747 N N . SER A 1 99 ? 0.477 5.082 7.803 1.00 87.75 99 SER A N 1
ATOM 748 C CA . SER A 1 99 ? -0.925 5.017 8.239 1.00 87.75 99 SER A CA 1
ATOM 749 C C . SER A 1 99 ? -1.875 5.418 7.108 1.00 87.75 99 SER A C 1
ATOM 751 O O . SER A 1 99 ? -2.909 4.791 6.911 1.00 87.75 99 SER A O 1
ATOM 753 N N . VAL A 1 100 ? -1.501 6.418 6.302 1.00 88.75 100 VAL A N 1
ATOM 754 C CA . VAL A 1 100 ? -2.284 6.850 5.130 1.00 88.75 100 VAL A CA 1
ATOM 755 C C . VAL A 1 100 ? -2.337 5.749 4.072 1.00 88.75 100 VAL A C 1
ATOM 757 O O . VAL A 1 100 ? -3.407 5.451 3.538 1.00 88.75 100 VAL A O 1
ATOM 760 N N . PHE A 1 101 ? -1.195 5.116 3.798 1.00 90.81 101 PHE A N 1
ATOM 761 C CA . PHE A 1 101 ? -1.104 3.997 2.871 1.00 90.81 101 PHE A CA 1
ATOM 762 C C . PHE A 1 101 ? -1.987 2.828 3.318 1.00 90.81 101 PHE A C 1
ATOM 764 O O . PHE A 1 101 ? -2.816 2.369 2.537 1.00 90.81 101 PHE A O 1
ATOM 771 N N . ILE A 1 102 ? -1.869 2.402 4.579 1.00 89.88 102 ILE A N 1
ATOM 772 C CA . ILE A 1 102 ? -2.638 1.285 5.145 1.00 89.88 102 ILE A CA 1
ATOM 773 C C . ILE A 1 102 ? -4.143 1.576 5.083 1.00 89.88 102 ILE A C 1
ATOM 775 O O . ILE A 1 102 ? -4.897 0.727 4.615 1.00 89.88 102 ILE A O 1
ATOM 779 N N . LYS A 1 103 ? -4.586 2.789 5.448 1.00 88.44 103 LYS A N 1
ATOM 780 C CA . LYS A 1 103 ? -6.000 3.203 5.333 1.00 88.44 103 LYS A CA 1
ATOM 781 C C . LYS A 1 103 ? -6.502 3.113 3.889 1.00 88.44 103 LYS A C 1
ATOM 783 O O . LYS A 1 103 ? -7.542 2.517 3.628 1.00 88.44 103 LYS A O 1
ATOM 788 N N . SER A 1 104 ? -5.746 3.649 2.928 1.00 89.25 104 SER A N 1
ATOM 789 C CA . SER A 1 104 ? -6.118 3.576 1.507 1.00 89.25 104 SER A CA 1
ATOM 790 C C . SER A 1 104 ? -6.145 2.137 0.982 1.00 89.25 104 SER A C 1
ATOM 792 O O . SER A 1 104 ? -7.013 1.783 0.182 1.00 89.25 104 SER A O 1
ATOM 794 N N . PHE A 1 105 ? -5.201 1.313 1.426 1.00 89.56 105 PHE A N 1
ATOM 795 C CA . PHE A 1 105 ? -5.080 -0.082 1.027 1.00 89.56 105 PHE A CA 1
ATOM 796 C C . PHE A 1 105 ? -6.257 -0.916 1.544 1.00 89.56 105 PHE A C 1
ATOM 798 O O . PHE A 1 105 ? -6.910 -1.605 0.761 1.00 89.56 105 PHE A O 1
ATOM 805 N N . ILE A 1 106 ? -6.594 -0.767 2.828 1.00 88.69 106 ILE A N 1
ATOM 806 C CA . ILE A 1 106 ? -7.763 -1.384 3.468 1.00 88.69 106 ILE A CA 1
ATOM 807 C C . ILE A 1 106 ? -9.051 -0.976 2.749 1.00 88.69 106 ILE A C 1
ATOM 809 O O . ILE A 1 106 ? -9.837 -1.846 2.381 1.00 88.69 106 ILE A O 1
ATOM 813 N N . ASN A 1 107 ? -9.229 0.318 2.462 1.00 87.62 107 ASN A N 1
ATOM 814 C CA . ASN A 1 107 ? -10.387 0.826 1.719 1.00 87.62 107 ASN A CA 1
ATOM 815 C C . ASN A 1 107 ? -10.580 0.106 0.386 1.00 87.62 107 ASN A C 1
ATOM 817 O O . ASN A 1 107 ? -11.658 -0.419 0.114 1.00 87.62 107 ASN A O 1
ATOM 821 N N . LYS A 1 108 ? -9.519 0.012 -0.414 1.00 88.62 108 LYS A N 1
ATOM 822 C CA . LYS A 1 108 ? -9.576 -0.644 -1.725 1.00 88.62 108 LYS A CA 1
ATOM 823 C C . LYS A 1 108 ? -9.844 -2.143 -1.609 1.00 88.62 108 LYS A C 1
ATOM 825 O O . LYS A 1 108 ? -10.619 -2.677 -2.392 1.00 88.62 108 LYS A O 1
ATOM 830 N N . HIS A 1 109 ? -9.241 -2.818 -0.633 1.00 88.00 109 HIS A N 1
ATOM 831 C CA . HIS A 1 109 ? -9.475 -4.245 -0.407 1.00 88.00 109 HIS A CA 1
ATOM 832 C C . HIS A 1 109 ? -10.897 -4.550 0.073 1.00 88.00 109 HIS A C 1
ATOM 834 O O . HIS A 1 109 ? -11.492 -5.528 -0.380 1.00 88.00 109 HIS A O 1
ATOM 840 N N . SER A 1 110 ? -11.465 -3.700 0.928 1.00 86.31 110 SER A N 1
ATOM 841 C CA . SER A 1 110 ? -12.862 -3.814 1.352 1.00 86.31 110 SER A CA 1
ATOM 842 C C . SER A 1 110 ? -13.813 -3.637 0.167 1.00 86.31 110 SER A C 1
ATOM 844 O O . SER A 1 110 ? -14.716 -4.448 -0.021 1.00 86.31 110 SER A O 1
ATOM 846 N N . SER A 1 111 ? -13.543 -2.673 -0.724 1.00 84.81 111 SER A N 1
ATOM 847 C CA . SER A 1 111 ? -14.310 -2.511 -1.970 1.00 84.81 111 SER A CA 1
ATOM 848 C C . SER A 1 111 ? -14.197 -3.709 -2.922 1.00 84.81 111 SER A C 1
ATOM 850 O O . SER A 1 111 ? -15.106 -3.944 -3.711 1.00 84.81 111 SER A O 1
ATOM 852 N N . LEU A 1 112 ? -13.114 -4.490 -2.838 1.00 85.19 112 LEU A N 1
ATOM 853 C CA . LEU A 1 112 ? -12.957 -5.763 -3.555 1.00 85.19 112 LEU A CA 1
ATOM 854 C C . LEU A 1 112 ? -13.663 -6.942 -2.848 1.00 85.19 112 LEU A C 1
ATOM 856 O O . LEU A 1 112 ? -13.522 -8.083 -3.281 1.00 85.19 112 LEU A O 1
ATOM 860 N N . GLY A 1 113 ? -14.397 -6.697 -1.758 1.00 84.94 113 GLY A N 1
ATOM 861 C CA . GLY A 1 113 ? -15.109 -7.720 -0.985 1.00 84.94 113 GLY A CA 1
ATOM 862 C C . GLY A 1 113 ? -14.224 -8.507 -0.012 1.00 84.94 113 GLY A C 1
ATOM 863 O O . GLY A 1 113 ? -14.630 -9.562 0.478 1.00 84.94 113 GLY A O 1
ATOM 864 N N . THR A 1 114 ? -13.011 -8.026 0.280 1.00 84.50 114 THR A N 1
ATOM 865 C CA . THR A 1 114 ? -12.125 -8.674 1.258 1.00 84.50 114 THR A CA 1
ATOM 866 C C . THR A 1 114 ? -12.601 -8.364 2.675 1.00 84.50 114 THR A C 1
ATOM 868 O O . THR A 1 114 ? -12.817 -7.204 3.018 1.00 84.50 114 THR A O 1
ATOM 871 N N . LYS A 1 115 ? -12.712 -9.388 3.530 1.00 85.75 115 LYS A N 1
ATOM 872 C CA . LYS A 1 115 ? -12.964 -9.200 4.967 1.00 85.75 115 LYS A CA 1
ATOM 873 C C . LYS A 1 115 ? -11.688 -8.728 5.656 1.00 85.75 115 LYS A C 1
ATOM 875 O O . LYS A 1 115 ? -10.643 -9.357 5.503 1.00 85.75 115 LYS A O 1
ATOM 880 N N . ILE A 1 116 ? -11.778 -7.639 6.414 1.00 86.19 116 ILE A N 1
ATOM 881 C CA . ILE A 1 116 ? -10.622 -6.990 7.038 1.00 86.19 116 ILE A CA 1
ATOM 882 C C . ILE A 1 116 ? -10.873 -6.867 8.537 1.00 86.19 116 ILE A C 1
ATOM 884 O O . ILE A 1 116 ? -11.940 -6.433 8.958 1.00 86.19 116 ILE A O 1
ATOM 888 N N . ALA A 1 117 ? -9.871 -7.237 9.328 1.00 87.00 117 ALA A N 1
ATOM 889 C CA . ALA A 1 117 ? -9.819 -6.993 10.761 1.00 87.00 117 ALA A CA 1
ATOM 890 C C . ALA A 1 117 ? -8.537 -6.212 11.064 1.00 87.00 117 ALA A C 1
ATOM 892 O O . ALA A 1 117 ? -7.476 -6.530 10.524 1.00 87.00 117 ALA A O 1
ATOM 893 N N . VAL A 1 118 ? -8.641 -5.182 11.900 1.00 86.81 118 VAL A N 1
ATOM 894 C CA . VAL A 1 118 ? -7.521 -4.300 12.248 1.00 86.81 118 VAL A CA 1
ATOM 895 C C . VAL A 1 118 ? -7.366 -4.291 13.758 1.00 86.81 118 VAL A C 1
ATOM 897 O O . VAL A 1 118 ? -8.333 -4.062 14.480 1.00 86.81 118 VAL A O 1
ATOM 900 N N . LEU A 1 119 ? -6.144 -4.529 14.226 1.00 86.06 119 LEU A N 1
ATOM 901 C CA . LEU A 1 119 ? -5.767 -4.316 15.617 1.00 86.06 119 LEU A CA 1
ATOM 902 C C . LEU A 1 119 ? -5.176 -2.914 15.723 1.00 86.06 119 LEU A C 1
ATOM 904 O O . LEU A 1 119 ? -4.111 -2.647 15.168 1.00 86.06 119 LEU A O 1
ATOM 908 N N . ASP A 1 120 ? -5.895 -2.024 16.396 1.00 85.81 120 ASP A N 1
ATOM 909 C CA . ASP A 1 120 ? -5.568 -0.603 16.467 1.00 85.81 120 ASP A CA 1
ATOM 910 C C . ASP A 1 120 ? -5.304 -0.172 17.918 1.00 85.81 120 ASP A C 1
ATOM 912 O O . ASP A 1 120 ? -6.233 0.246 18.610 1.00 85.81 120 ASP A O 1
ATOM 916 N N . PRO A 1 121 ? -4.058 -0.291 18.413 1.00 79.38 121 PRO A N 1
ATOM 917 C CA . PRO A 1 121 ? -3.721 0.132 19.771 1.00 79.38 121 PRO A CA 1
ATOM 918 C C . PRO A 1 121 ? -3.758 1.658 19.957 1.00 79.38 121 PRO A C 1
ATOM 920 O O . PRO A 1 121 ? -3.879 2.122 21.087 1.00 79.38 121 PRO A O 1
ATOM 923 N N . G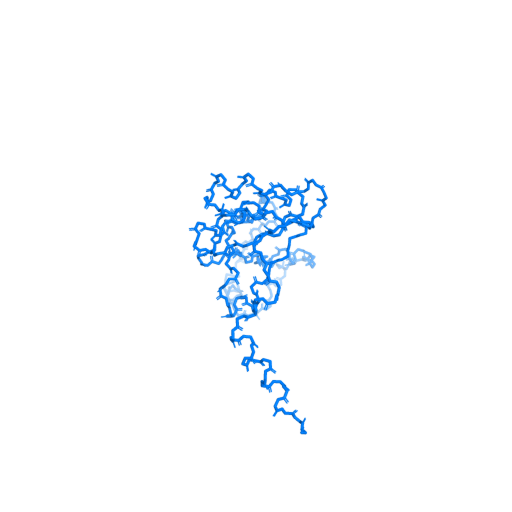LU A 1 122 ? -3.653 2.442 18.879 1.00 80.62 122 GLU A N 1
ATOM 924 C CA . GLU A 1 122 ? -3.589 3.912 18.926 1.00 80.62 122 GLU A CA 1
ATOM 925 C C . GLU A 1 122 ? -4.955 4.579 18.671 1.00 80.62 122 GLU A C 1
ATOM 927 O O . GLU A 1 122 ? -5.126 5.773 18.920 1.00 80.62 122 GLU A O 1
ATOM 932 N N . GLY A 1 123 ? -5.950 3.821 18.201 1.00 77.88 123 GLY A N 1
ATOM 933 C CA . GLY A 1 123 ? -7.304 4.309 17.921 1.00 77.88 123 GLY A CA 1
ATOM 934 C C . GLY A 1 123 ? -7.417 5.178 16.659 1.00 77.88 123 GLY A C 1
ATOM 935 O O . GLY A 1 123 ? -8.434 5.853 16.461 1.00 77.88 123 GLY A O 1
ATOM 936 N N . GLU A 1 124 ? -6.399 5.192 15.792 1.00 79.69 124 GLU A N 1
ATOM 937 C CA . GLU A 1 124 ? -6.353 6.031 14.587 1.00 79.69 124 GLU A CA 1
ATOM 938 C C . GLU A 1 124 ? -7.344 5.611 13.489 1.00 79.69 124 GLU A C 1
ATOM 940 O O . GLU A 1 124 ? -7.633 6.399 12.571 1.00 79.69 124 GLU A O 1
ATOM 945 N N . TYR A 1 125 ? -7.813 4.363 13.525 1.00 79.69 125 TYR A N 1
ATOM 946 C CA . TYR A 1 125 ? -8.608 3.740 12.470 1.00 79.69 125 TYR A CA 1
ATOM 947 C C . TYR A 1 125 ? -10.105 3.724 12.777 1.00 79.69 125 TYR A C 1
ATOM 949 O O . TYR A 1 125 ? -10.897 3.508 11.857 1.00 79.69 125 TYR A O 1
ATOM 957 N N . LYS A 1 126 ? -10.504 4.025 14.020 1.00 78.06 126 LYS A N 1
ATOM 958 C CA . LYS A 1 126 ? -11.907 4.040 14.464 1.00 78.06 126 LYS A CA 1
ATOM 959 C C . LYS A 1 126 ? -12.808 4.847 13.528 1.00 78.06 126 LYS A C 1
ATOM 961 O O . LYS A 1 126 ? -13.777 4.311 13.006 1.00 78.06 126 LYS A O 1
ATOM 966 N N . LYS A 1 127 ? -12.446 6.107 13.260 1.00 74.75 127 LYS A N 1
ATOM 967 C CA . LYS A 1 127 ? -13.217 6.980 12.355 1.00 74.75 127 LYS A CA 1
ATOM 968 C C . LYS A 1 127 ? -13.244 6.428 10.932 1.00 74.75 127 LYS A C 1
ATOM 970 O O . LYS A 1 127 ? -14.293 6.337 10.317 1.00 74.75 127 LYS A O 1
ATOM 975 N N . SER A 1 128 ? -12.091 6.001 10.411 1.00 71.44 128 SER A N 1
ATOM 976 C CA . SER A 1 128 ? -12.016 5.514 9.031 1.00 71.44 128 SER A CA 1
ATOM 977 C C . SER A 1 128 ? -12.790 4.219 8.785 1.00 71.44 128 SER A C 1
ATOM 979 O O . SER A 1 128 ? -13.282 4.026 7.685 1.00 71.44 128 SER A O 1
ATOM 981 N N . ILE A 1 129 ? -12.881 3.328 9.772 1.00 74.44 129 ILE A N 1
ATOM 982 C CA . ILE A 1 129 ? -13.540 2.025 9.614 1.00 74.44 129 ILE A CA 1
ATOM 983 C C . ILE A 1 129 ? -15.043 2.146 9.878 1.00 74.44 129 ILE A C 1
ATOM 985 O O . ILE A 1 129 ? -15.841 1.636 9.096 1.00 74.44 129 ILE A O 1
ATOM 989 N N . VAL A 1 130 ? -15.437 2.841 10.946 1.00 70.88 130 VAL A N 1
ATOM 990 C CA . VAL A 1 130 ? -16.853 2.983 11.315 1.00 70.88 130 VAL A CA 1
ATOM 991 C C . VAL A 1 130 ? -17.579 3.893 10.325 1.00 70.88 130 VAL A C 1
ATOM 993 O O . VAL A 1 130 ? -18.621 3.510 9.806 1.00 70.88 130 VAL A O 1
ATOM 996 N N . ASP A 1 131 ? -17.003 5.054 9.991 1.00 69.88 131 ASP A N 1
ATOM 997 C CA . ASP A 1 131 ? -17.726 6.073 9.220 1.00 69.88 131 ASP A CA 1
ATOM 998 C C . ASP A 1 131 ? -17.752 5.784 7.706 1.00 69.88 131 ASP A C 1
ATOM 1000 O O . ASP A 1 131 ? -18.687 6.193 7.022 1.00 69.88 131 ASP A O 1
ATOM 1004 N N . LEU A 1 132 ? -16.730 5.111 7.152 1.00 70.38 132 LEU A N 1
ATOM 1005 C CA . LEU A 1 132 ? -16.620 4.881 5.697 1.00 70.38 132 LEU A CA 1
ATOM 1006 C C . LEU A 1 132 ? -16.969 3.461 5.251 1.00 70.38 132 LEU A C 1
ATOM 1008 O O . LEU A 1 132 ? -17.269 3.270 4.074 1.00 70.38 132 LEU A O 1
ATOM 1012 N N . MET A 1 133 ? -16.879 2.467 6.138 1.00 74.75 133 MET A N 1
ATOM 1013 C CA . MET A 1 133 ? -17.098 1.061 5.778 1.00 74.75 133 MET A CA 1
ATOM 1014 C C . MET A 1 133 ? -18.293 0.419 6.476 1.00 74.75 133 MET A C 1
ATOM 1016 O O . MET A 1 133 ? -18.499 -0.776 6.281 1.00 74.75 133 MET A O 1
ATOM 1020 N N . ASP A 1 134 ? -19.030 1.172 7.301 1.00 76.62 134 ASP A N 1
ATOM 1021 C CA . ASP A 1 134 ? -20.072 0.628 8.186 1.00 76.62 134 ASP A CA 1
ATOM 1022 C C . ASP A 1 134 ? -19.541 -0.552 9.030 1.00 76.62 134 ASP A C 1
ATOM 1024 O O . ASP A 1 134 ? -20.184 -1.581 9.240 1.00 76.62 134 ASP A O 1
ATOM 1028 N N . GLY A 1 135 ? -18.272 -0.441 9.440 1.00 77.62 135 GLY A N 1
ATOM 1029 C CA . GLY A 1 135 ? -17.558 -1.489 10.153 1.00 77.62 135 GLY A CA 1
ATOM 1030 C C . GLY A 1 135 ? -17.849 -1.475 11.652 1.00 77.62 135 GLY A C 1
ATOM 1031 O O . GLY A 1 135 ? -18.086 -0.432 12.258 1.00 77.62 135 GLY A O 1
ATOM 1032 N N . VAL A 1 136 ? -17.749 -2.643 12.285 1.00 83.00 136 VAL A N 1
ATOM 1033 C CA . VAL A 1 136 ? -17.881 -2.769 13.742 1.00 83.00 136 VAL A CA 1
ATOM 1034 C C . VAL A 1 136 ? -16.542 -2.457 14.409 1.00 83.00 136 VAL A C 1
ATOM 1036 O O . VAL A 1 136 ? -15.532 -3.097 14.117 1.00 83.00 136 VAL A O 1
ATOM 1039 N N . TYR A 1 137 ? -16.537 -1.500 15.338 1.00 82.38 137 TYR A N 1
ATOM 1040 C CA . TYR A 1 137 ? -15.383 -1.208 16.189 1.00 82.38 137 TYR A CA 1
ATOM 1041 C C . TYR A 1 137 ? -15.616 -1.751 17.598 1.00 82.38 137 TYR A C 1
ATOM 1043 O O . TYR A 1 137 ? -16.520 -1.299 18.300 1.00 82.38 137 TYR A O 1
ATOM 1051 N N . ILE A 1 138 ? -14.785 -2.706 18.014 1.00 82.69 138 ILE A N 1
ATOM 1052 C CA . ILE A 1 138 ? -14.844 -3.327 19.340 1.00 82.69 138 ILE A CA 1
ATOM 1053 C C . ILE A 1 138 ? -13.698 -2.766 20.179 1.00 82.69 138 ILE A C 1
ATOM 1055 O O . ILE A 1 138 ? -12.528 -2.971 19.858 1.00 82.69 138 ILE A O 1
ATOM 1059 N N . THR A 1 139 ? -14.028 -2.058 21.256 1.00 81.31 139 THR A N 1
ATOM 1060 C CA . THR A 1 139 ? -13.030 -1.579 22.218 1.00 81.31 139 THR A CA 1
ATOM 1061 C C . THR A 1 139 ? -12.694 -2.703 23.194 1.00 81.31 139 THR A C 1
ATOM 1063 O O . THR A 1 139 ? -13.587 -3.267 23.823 1.00 81.31 139 THR A O 1
ATOM 1066 N N . ILE A 1 140 ? -11.406 -3.023 23.333 1.00 80.00 140 ILE A N 1
ATOM 1067 C CA . ILE A 1 140 ? -10.919 -4.016 24.293 1.00 80.00 140 ILE A CA 1
ATOM 1068 C C . ILE A 1 140 ? -10.238 -3.268 25.443 1.00 80.00 140 ILE A C 1
ATOM 1070 O O . ILE A 1 140 ? -9.105 -2.812 25.302 1.00 80.00 140 ILE A O 1
ATOM 1074 N N . THR A 1 141 ? -10.935 -3.145 26.573 1.00 79.50 141 THR A N 1
ATOM 1075 C CA . THR A 1 141 ? -10.423 -2.522 27.805 1.00 79.50 141 THR A CA 1
ATOM 1076 C C . THR A 1 141 ? -10.310 -3.572 28.909 1.00 79.50 141 THR A C 1
ATOM 1078 O O . THR A 1 141 ? -11.180 -4.432 29.048 1.00 79.50 141 THR A O 1
ATOM 1081 N N . ALA A 1 142 ? -9.255 -3.513 29.726 1.00 73.56 142 ALA A N 1
ATOM 1082 C CA . ALA A 1 142 ? -9.123 -4.395 30.884 1.00 73.56 142 ALA A CA 1
ATOM 1083 C C . ALA A 1 142 ? -10.248 -4.127 31.902 1.00 73.56 142 ALA A C 1
ATOM 1085 O O . ALA A 1 142 ? -10.436 -2.994 32.333 1.00 73.56 142 ALA A O 1
ATOM 1086 N N . GLY A 1 143 ? -10.979 -5.175 32.292 1.00 70.56 143 GLY A N 1
ATOM 1087 C CA . GLY A 1 143 ? -12.081 -5.091 33.260 1.00 70.56 143 GLY A CA 1
ATOM 1088 C C . GLY A 1 143 ? -13.461 -4.796 32.659 1.00 70.56 143 GLY A C 1
ATOM 1089 O O . GLY A 1 143 ? -14.455 -4.945 33.365 1.00 70.56 143 GLY A O 1
ATOM 1090 N N . GLU A 1 144 ? -13.548 -4.454 31.371 1.00 74.06 144 GLU A N 1
ATOM 1091 C CA . GLU A 1 144 ? -14.822 -4.299 30.661 1.00 74.06 144 GLU A CA 1
ATOM 1092 C C . GLU A 1 144 ? -15.132 -5.532 29.804 1.00 74.06 144 GLU A C 1
ATOM 1094 O O . GLU A 1 144 ? -14.245 -6.160 29.217 1.00 74.06 144 GLU A O 1
ATOM 1099 N N . ILE A 1 145 ? -16.417 -5.882 29.712 1.00 68.00 145 ILE A N 1
ATOM 1100 C CA . ILE A 1 145 ? -16.882 -6.985 28.868 1.00 68.00 145 ILE A CA 1
ATOM 1101 C C . ILE A 1 145 ? -16.820 -6.516 27.411 1.00 68.00 145 ILE A C 1
ATOM 1103 O O . ILE A 1 145 ? -17.757 -5.920 26.891 1.00 68.00 145 ILE A O 1
ATOM 1107 N N . SER A 1 146 ? -15.703 -6.799 26.745 1.00 68.69 146 SER A N 1
ATOM 1108 C CA . SER A 1 146 ? -15.473 -6.493 25.324 1.00 68.69 146 SER A CA 1
ATOM 1109 C C . SER A 1 146 ? -16.203 -7.444 24.361 1.00 68.69 146 SER A C 1
ATOM 1111 O O . SER A 1 146 ? -16.102 -7.298 23.147 1.00 68.69 146 SER A O 1
ATOM 1113 N N . GLY A 1 147 ? -16.939 -8.430 24.888 1.00 68.06 147 GLY A N 1
ATOM 1114 C CA . GLY A 1 147 ? -17.689 -9.413 24.099 1.00 68.06 147 GLY A CA 1
ATOM 1115 C C . GLY A 1 147 ? -16.832 -10.517 23.468 1.00 68.06 147 GLY A C 1
ATOM 1116 O O . GLY A 1 147 ? -17.376 -11.376 22.781 1.00 68.06 147 GLY A O 1
ATOM 1117 N N . ILE A 1 148 ? -15.516 -10.532 23.710 1.00 73.31 148 ILE A N 1
ATOM 1118 C CA . ILE A 1 148 ? -14.594 -11.571 23.231 1.00 73.31 148 ILE A CA 1
ATOM 1119 C C . ILE A 1 148 ? -14.237 -12.495 24.399 1.00 73.31 148 ILE A C 1
ATOM 1121 O O . ILE A 1 148 ? -13.603 -12.069 25.363 1.00 73.31 148 ILE A O 1
ATOM 1125 N N . ASN A 1 149 ? -14.620 -13.770 24.309 1.00 76.44 149 ASN A N 1
ATOM 1126 C CA . ASN A 1 149 ? -14.253 -14.793 25.285 1.00 76.44 149 ASN A CA 1
ATOM 1127 C C . ASN A 1 149 ? -13.154 -15.701 24.714 1.00 76.44 149 ASN A C 1
ATOM 1129 O O . ASN A 1 149 ? -13.391 -16.443 23.768 1.00 76.44 149 ASN A O 1
ATOM 1133 N N . LEU A 1 150 ? -11.960 -15.686 25.315 1.00 70.94 150 LEU A N 1
ATOM 1134 C CA . LEU A 1 150 ? -10.845 -16.540 24.880 1.00 70.94 150 LEU A CA 1
ATOM 1135 C C . LEU A 1 150 ? -11.112 -18.039 25.102 1.00 70.94 150 LEU A C 1
ATOM 1137 O O . LEU A 1 150 ? -10.497 -18.870 24.439 1.00 70.94 150 LEU A O 1
ATOM 1141 N N . PHE A 1 151 ? -12.012 -18.386 26.025 1.00 77.12 151 PHE A N 1
ATOM 1142 C CA . PHE A 1 151 ? -12.394 -19.771 26.307 1.00 77.12 151 PHE A CA 1
ATOM 1143 C C . PHE A 1 151 ? -13.545 -20.267 25.427 1.00 77.12 151 PHE A C 1
ATOM 1145 O O . PHE A 1 151 ? -13.888 -21.447 25.494 1.00 77.12 151 PHE A O 1
ATOM 1152 N N . ASP A 1 152 ? -14.131 -19.396 24.599 1.00 75.38 152 ASP A N 1
ATOM 1153 C CA . ASP A 1 152 ? -15.170 -19.764 23.636 1.00 75.38 152 ASP A CA 1
ATOM 1154 C C . ASP A 1 152 ? -14.529 -20.363 22.378 1.00 75.38 152 ASP A C 1
ATOM 1156 O O . ASP A 1 152 ? -14.454 -19.771 21.301 1.00 75.38 152 ASP A O 1
ATOM 1160 N N . ILE A 1 153 ? -13.941 -21.541 22.567 1.00 71.81 153 ILE A N 1
ATOM 1161 C CA . ILE A 1 153 ? -13.261 -22.290 21.520 1.00 71.81 153 ILE A CA 1
ATOM 1162 C C . ILE A 1 153 ? -14.328 -23.011 20.701 1.00 71.81 153 ILE A C 1
ATOM 1164 O O . ILE A 1 153 ? -15.070 -23.847 21.219 1.00 71.81 153 ILE A O 1
ATOM 1168 N N . SER A 1 154 ? -14.381 -22.733 19.399 1.00 66.25 154 SER A N 1
ATOM 1169 C CA . SER A 1 154 ? -15.267 -23.469 18.503 1.00 66.25 154 SER A CA 1
ATOM 1170 C C . SER A 1 154 ? -14.867 -24.958 18.441 1.00 66.25 154 SER A C 1
ATOM 1172 O O . SER A 1 154 ? -13.675 -25.285 18.426 1.00 66.25 154 SER A O 1
ATOM 1174 N N . PRO A 1 155 ? -15.828 -25.899 18.373 1.00 61.44 155 PRO A N 1
ATOM 1175 C CA . PRO A 1 155 ? -15.536 -27.337 18.376 1.00 61.44 155 PRO A CA 1
ATOM 1176 C C . PRO A 1 155 ? -14.635 -27.814 17.214 1.00 61.44 155 PRO A C 1
ATOM 1178 O O . PRO A 1 155 ? -14.026 -28.883 17.305 1.00 61.44 155 PRO A O 1
ATOM 1181 N N . ASP A 1 156 ? -14.481 -27.024 16.147 1.00 59.28 156 ASP A N 1
ATOM 1182 C CA . ASP A 1 156 ? -13.542 -27.296 15.048 1.00 59.28 156 ASP A CA 1
ATOM 1183 C C . ASP A 1 156 ? -12.062 -27.170 15.456 1.00 59.28 156 ASP A C 1
ATOM 1185 O O . ASP A 1 156 ? -11.218 -27.918 14.954 1.00 59.28 156 ASP A O 1
ATOM 1189 N N . LEU A 1 157 ? -11.734 -26.302 16.421 1.00 55.31 157 LEU A N 1
ATOM 1190 C CA . LEU A 1 157 ? -10.385 -26.212 16.996 1.00 55.31 157 LEU A CA 1
ATOM 1191 C C . LEU A 1 157 ? -10.046 -27.453 17.837 1.00 55.31 157 LEU A C 1
ATOM 1193 O O . LEU A 1 157 ? -8.922 -27.952 17.761 1.00 55.31 157 LEU A O 1
ATOM 1197 N N . MET A 1 158 ? -11.027 -28.025 18.546 1.00 48.59 158 MET A N 1
ATOM 1198 C CA . MET A 1 158 ? -10.850 -29.270 19.309 1.00 48.59 158 MET A CA 1
ATOM 1199 C C . MET A 1 158 ? -10.541 -30.478 18.412 1.00 48.59 158 MET A C 1
ATOM 1201 O O . MET A 1 158 ? -9.702 -31.306 18.771 1.00 48.59 158 MET A O 1
ATOM 1205 N N . LYS A 1 159 ? -11.153 -30.580 17.223 1.00 45.53 159 LYS A N 1
ATOM 1206 C CA . LYS A 1 159 ? -10.901 -31.697 16.289 1.00 45.53 159 LYS A CA 1
ATOM 1207 C C . LYS A 1 159 ? -9.471 -31.713 15.741 1.00 45.53 159 LYS A C 1
ATOM 1209 O O . LYS A 1 159 ? -8.897 -32.789 15.572 1.00 45.53 159 LYS A O 1
ATOM 1214 N N . ASN A 1 160 ? -8.885 -30.543 15.491 1.00 42.84 160 ASN A N 1
ATOM 1215 C CA . ASN A 1 160 ? -7.522 -30.438 14.963 1.00 42.84 160 ASN A CA 1
ATOM 1216 C C . ASN A 1 160 ? -6.453 -30.567 16.058 1.00 42.84 160 ASN A C 1
ATOM 1218 O O . ASN A 1 160 ? -5.387 -31.122 15.800 1.00 42.84 160 ASN A O 1
ATOM 1222 N N . TRP A 1 161 ? -6.752 -30.144 17.289 1.00 34.81 161 TRP A N 1
ATOM 1223 C CA . TRP A 1 161 ? -5.879 -30.373 18.447 1.00 34.81 161 TRP A CA 1
ATOM 1224 C C . TRP A 1 161 ? -5.876 -31.834 18.911 1.00 34.81 1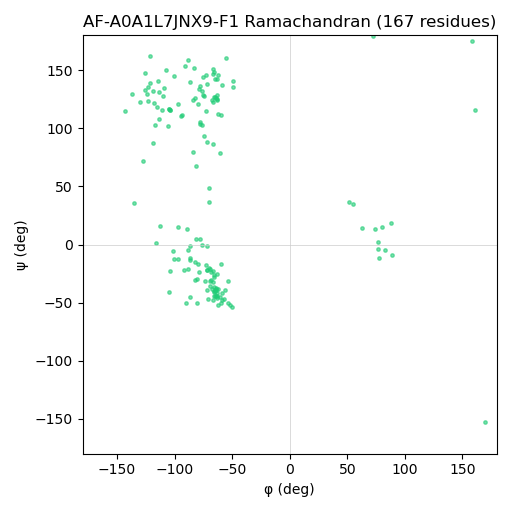61 TRP A C 1
ATOM 1226 O O . TRP A 1 161 ? -4.818 -32.388 19.204 1.00 34.81 161 TRP A O 1
ATOM 1236 N N . CYS A 1 162 ? -7.032 -32.504 18.898 1.00 46.62 162 CYS A N 1
ATOM 1237 C CA . CYS A 1 162 ? -7.132 -33.913 19.288 1.00 46.62 162 CYS A CA 1
ATOM 1238 C C . CYS A 1 162 ? -6.369 -34.851 18.326 1.00 46.62 162 CYS A C 1
ATOM 1240 O O . CYS A 1 162 ? -5.855 -35.882 18.754 1.00 46.62 162 CYS A O 1
ATOM 1242 N N . ARG A 1 163 ? -6.181 -34.475 17.048 1.00 37.59 163 ARG A N 1
ATOM 1243 C CA . ARG A 1 163 ? -5.310 -35.229 16.122 1.00 37.59 163 ARG A CA 1
ATOM 1244 C C . ARG A 1 163 ? -3.823 -35.145 16.463 1.00 37.59 163 ARG A C 1
ATOM 1246 O O . ARG A 1 163 ? -3.116 -36.114 16.214 1.00 37.59 163 ARG A O 1
ATOM 1253 N N . ILE A 1 164 ? -3.357 -34.032 17.029 1.00 44.97 164 ILE A N 1
ATOM 1254 C CA . ILE A 1 164 ? -1.948 -33.863 17.422 1.00 44.97 164 ILE A CA 1
ATOM 1255 C C . ILE A 1 164 ? -1.645 -34.687 18.684 1.00 44.97 164 ILE A C 1
ATOM 1257 O O . ILE A 1 164 ? -0.556 -35.237 18.805 1.00 44.97 164 ILE A O 1
ATOM 1261 N N . CYS A 1 165 ? -2.627 -34.861 19.573 1.00 44.09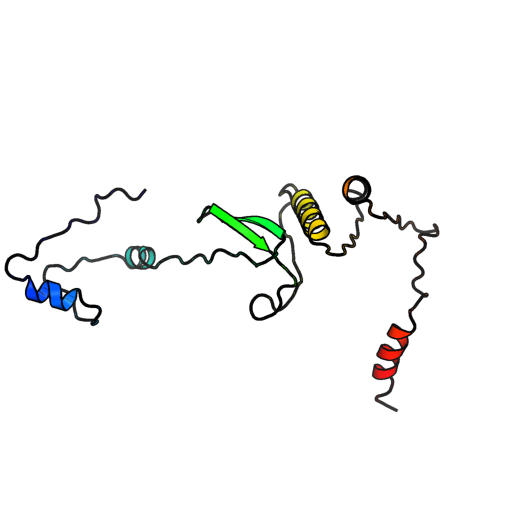 165 CYS A N 1
ATOM 1262 C CA . CYS A 1 165 ? -2.481 -35.685 20.777 1.00 44.09 165 CYS A CA 1
ATOM 1263 C C . CYS A 1 165 ? -2.788 -37.185 20.566 1.00 44.09 165 CYS A C 1
ATOM 1265 O O . CYS A 1 165 ? -2.474 -37.986 21.434 1.00 44.09 165 CYS A O 1
ATOM 1267 N N . SER A 1 166 ? -3.365 -37.596 19.427 1.00 44.44 166 SER A N 1
ATOM 1268 C CA . SER A 1 166 ? -3.688 -39.007 19.121 1.00 44.44 166 SER A CA 1
ATOM 1269 C C . SER A 1 166 ? -2.545 -39.776 18.423 1.00 44.44 166 SER A C 1
ATOM 1271 O O . SER A 1 166 ? -2.756 -40.864 17.879 1.00 44.44 166 SER A O 1
ATOM 1273 N N . HIS A 1 167 ? -1.329 -39.232 18.414 1.00 42.62 167 HIS A N 1
ATOM 1274 C CA . HIS A 1 167 ? -0.115 -39.934 17.991 1.00 42.62 167 HIS A CA 1
ATOM 1275 C C . HIS A 1 167 ? 0.945 -39.823 19.089 1.00 42.62 167 HIS A C 1
ATOM 1277 O O . HIS A 1 167 ? 1.890 -39.051 18.968 1.00 42.62 167 HIS A O 1
ATOM 1283 N N . ASN A 1 168 ? 0.722 -40.542 20.193 1.00 34.44 168 ASN A N 1
ATOM 1284 C CA . ASN A 1 168 ? 1.718 -41.308 20.958 1.00 34.44 168 ASN A CA 1
ATOM 1285 C C . ASN A 1 168 ? 1.191 -41.598 22.372 1.00 34.44 168 ASN A C 1
ATOM 1287 O O . ASN A 1 168 ? 1.072 -40.672 23.170 1.00 34.44 168 ASN A O 1
ATOM 1291 N N . GLY A 1 169 ? 1.000 -42.888 22.671 1.00 34.00 169 GLY A N 1
ATOM 1292 C CA . GLY A 1 169 ? 0.925 -43.433 24.033 1.00 34.00 169 GLY A CA 1
ATOM 1293 C C . GLY A 1 169 ? -0.470 -43.558 24.609 1.00 34.00 169 GLY A C 1
ATOM 1294 O O . GLY A 1 169 ? -0.869 -42.628 25.336 1.00 34.00 169 GLY A O 1
#

Foldseek 3Di:
DPDPPPDDDDDPVPCVVVVVVPVPPPPDDDDPPPDDDDDVVRVVVPPPPCPDQAADPLFFWQAADPPPRHTHGDDLPRDPPVHPGSDDDDDDDPPPCRVVSVLSRVVRCVVSVDDDDDDDPPCPCVCSCCVPPVHDDFDDDPPDPSVDDPPPDDVVVVVVVVVVVPPDD

pLDDT: mean 76.32, std 14.54, range [31.06, 93.62]

Mean predicted aligned error: 15.38 Å

Organism: Clostridium botulinum (NCBI:txid1491)

Nearest PDB structures (foldseek):
  4ag5-assembly2_B  TM=9.177E-01  e=4.371E-02  Thermoanaerobacter pseudethanolicus
  4ag6-assembly2_B  TM=9.268E-01  e=6.802E-02  Thermoanaerobacter pseudethanolicus

Solvent-accessible surface area (backbone atoms only — not comparable to full-atom values): 11566 Å² total; per-residue (Å²): 134,85,72,84,80,84,73,80,89,76,84,59,80,97,38,56,66,64,52,53,63,58,69,41,98,55,97,61,83,78,61,84,96,71,73,76,95,69,55,73,68,58,55,56,69,68,48,80,82,77,72,75,82,63,58,42,83,92,28,37,77,76,52,58,42,90,85,82,62,46,71,24,23,53,41,54,84,69,36,70,93,81,34,92,60,60,80,83,88,90,84,80,59,92,91,70,45,62,72,58,49,52,52,53,48,51,54,43,36,45,76,71,71,48,89,81,87,82,89,64,94,82,57,81,54,55,63,62,37,40,76,73,63,76,40,89,84,77,68,83,50,95,95,52,92,53,84,76,60,91,82,72,68,56,72,70,60,54,59,62,51,51,58,66,66,70,72,73,136

Sequence (169 aa):
MFAGKAMQTRTLTNRQIDGLIKSIPVCQPNIKEYERNMTSYGVSALFPISNPDLTHPNGAYVGRNLFSGSPVFINQFIGPPLLNNPNIGVFGIPGSGKSVFIKSFINKHSSLGTKIAVLDPEGEYKKSIVDLMDGVYITITAGEISGINLFDISPDLMKNWCRICSHNG